Protein AF-J9E2D6-F1 (afdb_monomer)

Nearest PDB structures (foldseek):
  6ske-assembly2_B  TM=8.109E-01  e=6.230E-03  Mus musculus
  2jxa-assembly1_A  TM=8.044E-01  e=1.213E-02  Mus musculus
  8suf-assembly4_H  TM=6.866E-01  e=1.934E-02  Caenorhabditis elegans

Mean predicted aligned error: 10.39 Å

Sequence (106 aa):
MIKPSFFGIDPCPNTSKYLQISYKCKPVSFDEETFCEGSTMQLNCKQNKRLVIHSAQYGRKVEGRTMHCSPNTLINQDCVIDVLSQLLYECHAQTECTVTVNDEHF

InterPro domains:
  IPR000922 D-galactoside/L-rhamnose binding SUEL lectin domain [PF02140] (43-106)
  IPR043159 D-galactoside/L-rhamnose binding SUEL lectin domain superfamily [G3DSA:2.60.120.740] (1-30)
  IPR043159 D-galactoside/L-rhamnose binding SUEL lectin domain superfamily [G3DSA:2.60.120.740] (31-106)

Foldseek 3Di:
DDDPPDPDDDPDPPDDDDDDDDDDDDPPDDDDDDDEAQDKDKDAADPPDFDDQDWDKAFDAQPPCPVPHDDPDRDPGGDIDTCSVVCCVQGGRHRMGMDHRHPVSD

Secondary structure (DSSP, 8-state):
----TTTT--SSTTS------------S--------TTSEEEEE--TT--------EEEE-TT---TTS--SS--SS-EEEE-HHHHHHHHTT-SEEEEE-STTT-

Solvent-accessible surface area (backbone atoms only — not comparable to full-atom values): 7475 Å² total; per-residue (Å²): 141,85,84,84,90,75,85,80,72,74,92,56,80,100,57,93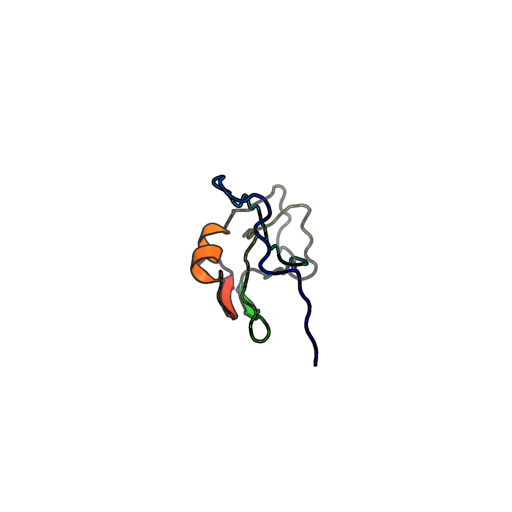,81,85,87,87,86,87,88,84,91,74,78,96,70,83,87,89,82,87,76,45,78,81,39,71,44,76,47,78,44,64,93,97,45,53,38,77,76,86,78,43,73,50,75,45,48,65,86,61,77,46,92,85,55,74,72,96,62,93,62,94,59,69,49,70,47,84,44,37,74,58,47,46,73,75,31,41,70,28,47,57,38,76,48,66,36,45,82,90,74,104

Organism: Wuchereria bancrofti (NCBI:txid6293)

pLDDT: mean 83.55, std 13.95, range [42.41, 97.69]

Radius of gyration: 23.44 Å; Cα contacts (8 Å, |Δi|>4): 103; chains: 1; bounding box: 56×29×63 Å

Structure 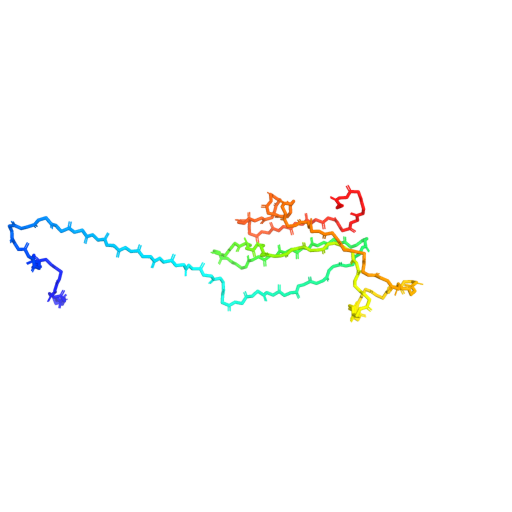(mmCIF, N/CA/C/O backbone):
data_AF-J9E2D6-F1
#
_entry.id   AF-J9E2D6-F1
#
loop_
_atom_site.group_PDB
_atom_site.id
_atom_site.type_symbol
_atom_site.label_atom_id
_atom_site.label_alt_id
_atom_site.label_comp_id
_atom_site.label_asym_id
_atom_site.label_entity_id
_atom_site.label_seq_id
_atom_site.pdbx_PDB_ins_code
_atom_site.Cartn_x
_atom_site.Cartn_y
_atom_site.Cartn_z
_atom_site.occupancy
_atom_site.B_iso_or_equiv
_atom_site.auth_seq_id
_atom_site.auth_comp_id
_atom_site.auth_asym_id
_atom_site.auth_atom_id
_atom_site.pdbx_PDB_model_num
ATOM 1 N N . MET A 1 1 ? -16.071 -12.709 45.764 1.00 47.81 1 MET A N 1
ATOM 2 C CA . MET A 1 1 ? -15.028 -11.654 45.792 1.00 47.81 1 MET A CA 1
ATOM 3 C C . MET A 1 1 ? -14.563 -11.514 44.343 1.00 47.81 1 MET A C 1
ATOM 5 O O . MET A 1 1 ? -14.271 -12.548 43.773 1.00 47.81 1 MET A O 1
ATOM 9 N N . ILE A 1 2 ? -14.622 -10.393 43.617 1.00 42.41 2 ILE A N 1
ATOM 10 C CA . ILE A 1 2 ? -14.365 -8.971 43.907 1.00 42.41 2 ILE A CA 1
ATOM 11 C C . ILE A 1 2 ? -15.305 -8.108 43.026 1.00 42.41 2 ILE A C 1
ATOM 13 O O . ILE A 1 2 ? -15.508 -8.424 41.858 1.00 42.41 2 ILE A O 1
ATOM 17 N N . LYS A 1 3 ? -15.867 -7.019 43.572 1.00 49.81 3 LYS A N 1
ATOM 18 C CA . LYS A 1 3 ? -16.495 -5.919 42.808 1.00 49.81 3 LYS A CA 1
ATOM 19 C C . LYS A 1 3 ? -15.415 -4.910 42.400 1.00 49.81 3 LYS A C 1
ATOM 21 O O . LYS A 1 3 ? -14.630 -4.532 43.265 1.00 49.81 3 LYS A O 1
ATOM 26 N N . PRO A 1 4 ? -15.506 -4.323 41.199 1.00 46.53 4 PRO A N 1
ATOM 27 C CA . PRO A 1 4 ? -15.227 -2.909 41.019 1.00 46.53 4 PRO A CA 1
ATOM 28 C C . PRO A 1 4 ? -16.542 -2.200 40.680 1.00 46.53 4 PRO A C 1
ATOM 30 O O . PRO A 1 4 ? -17.004 -2.149 39.541 1.00 46.53 4 PRO A O 1
ATOM 33 N N . SER A 1 5 ? -17.184 -1.692 41.727 1.00 55.38 5 SER A N 1
ATOM 34 C CA . SER A 1 5 ? -18.353 -0.823 41.664 1.00 55.38 5 SER A CA 1
ATOM 35 C C . SER A 1 5 ? -17.941 0.588 41.251 1.00 55.38 5 SER A C 1
ATOM 37 O O . SER A 1 5 ? -17.541 1.387 42.092 1.00 55.38 5 SER A O 1
ATOM 39 N N . PHE A 1 6 ? -18.081 0.871 39.958 1.00 54.00 6 PHE A N 1
ATOM 40 C CA . PHE A 1 6 ? -18.409 2.212 39.449 1.00 54.00 6 PHE A CA 1
ATOM 41 C C . PHE A 1 6 ? -19.251 2.181 38.155 1.00 54.00 6 PHE A C 1
ATOM 43 O O . PHE A 1 6 ? -19.672 3.217 37.655 1.00 54.00 6 PHE A O 1
ATOM 50 N N . PHE A 1 7 ? -19.547 0.996 37.613 1.00 52.62 7 PHE A N 1
ATOM 51 C CA . PHE A 1 7 ? -20.423 0.838 36.454 1.00 52.62 7 PHE A CA 1
ATOM 52 C C . PHE A 1 7 ? -21.874 0.703 36.922 1.00 52.62 7 PHE A C 1
ATOM 54 O O . PHE A 1 7 ? -22.253 -0.339 37.453 1.00 52.62 7 PHE A O 1
ATOM 61 N N . GLY A 1 8 ? -22.676 1.758 36.755 1.00 58.91 8 GLY A N 1
ATOM 62 C CA . GLY A 1 8 ? -24.131 1.679 36.947 1.00 58.91 8 GLY A CA 1
ATOM 63 C C . GLY A 1 8 ? -24.787 2.787 37.772 1.00 58.91 8 GLY A C 1
ATOM 64 O O . GLY A 1 8 ? -25.995 2.718 37.968 1.00 58.91 8 GLY A O 1
ATOM 65 N N . ILE A 1 9 ? -24.055 3.801 38.246 1.00 71.81 9 ILE A N 1
ATOM 66 C CA . ILE A 1 9 ? -24.688 5.016 38.787 1.00 71.81 9 ILE A CA 1
ATOM 67 C C . ILE A 1 9 ? -24.888 5.983 37.624 1.00 71.81 9 ILE A C 1
ATOM 69 O O . ILE A 1 9 ? -23.920 6.362 36.966 1.00 71.81 9 ILE A O 1
ATOM 73 N N . ASP A 1 10 ? -26.146 6.338 37.355 1.00 77.19 10 ASP A N 1
ATOM 74 C CA . ASP A 1 10 ? -26.490 7.311 36.321 1.00 77.19 10 ASP A CA 1
ATOM 75 C C . ASP A 1 10 ? -25.834 8.662 36.666 1.00 77.19 10 ASP A C 1
ATOM 77 O O . ASP A 1 10 ? -26.170 9.245 37.701 1.00 77.19 10 ASP A O 1
ATOM 81 N N . PRO A 1 11 ? -24.903 9.168 35.832 1.00 70.56 11 PRO A N 1
ATOM 82 C CA . PRO A 1 11 ? -24.181 10.403 36.121 1.00 70.56 11 PRO A CA 1
ATOM 83 C C . PRO A 1 11 ? -25.095 11.632 36.128 1.00 70.56 11 PRO A C 1
ATOM 85 O O . PRO A 1 11 ? -24.743 12.649 36.724 1.00 70.56 11 PRO A O 1
ATOM 88 N N . CYS A 1 12 ? -26.254 11.561 35.467 1.00 79.25 12 CYS A N 1
ATOM 89 C CA . CYS A 1 12 ? -27.229 12.644 35.420 1.00 79.25 12 CYS A CA 1
ATOM 90 C C . CYS A 1 12 ? -28.652 12.060 35.278 1.00 79.25 12 CYS A C 1
ATOM 92 O O . CYS A 1 12 ? -29.154 11.948 34.152 1.00 79.25 12 CYS A O 1
ATOM 94 N N . PRO A 1 13 ? -29.319 11.670 36.380 1.00 80.69 13 PRO A N 1
ATOM 95 C CA . PRO A 1 13 ? -30.704 11.206 36.339 1.00 80.69 13 PRO A CA 1
ATOM 96 C C . PRO A 1 13 ? -31.632 12.288 35.767 1.00 80.69 13 PRO A C 1
ATOM 98 O O . PRO A 1 13 ? -31.415 13.476 35.993 1.00 80.69 13 PRO A O 1
ATOM 101 N N . ASN A 1 14 ? -32.683 11.886 35.047 1.00 79.75 14 ASN A N 1
ATOM 102 C CA .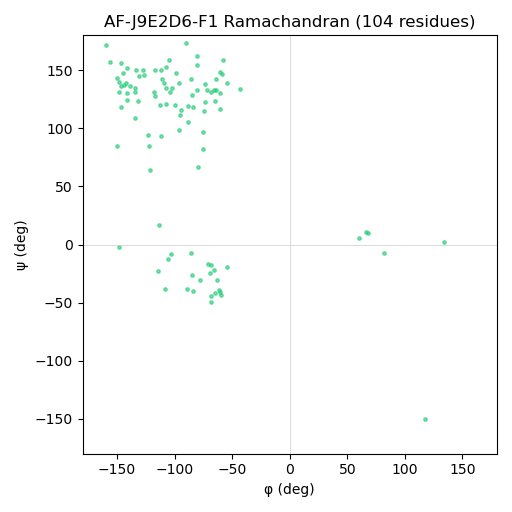 ASN A 1 14 ? -33.714 12.770 34.467 1.00 79.75 14 ASN A CA 1
ATOM 103 C C . ASN A 1 14 ? -33.269 13.697 33.322 1.00 79.75 14 ASN A C 1
ATOM 105 O O . ASN A 1 14 ? -34.046 14.549 32.896 1.00 79.75 14 ASN A O 1
ATOM 109 N N . THR A 1 15 ? -32.063 13.521 32.780 1.00 81.50 15 THR A N 1
ATOM 110 C CA . THR A 1 15 ? -31.651 14.187 31.538 1.00 81.50 15 THR A CA 1
ATOM 111 C C . THR A 1 15 ? -31.120 13.191 30.515 1.00 81.50 15 THR A C 1
ATOM 113 O O . THR A 1 15 ? -30.560 12.138 30.855 1.00 81.50 15 THR A O 1
ATOM 116 N N . SER A 1 16 ? -31.311 13.538 29.242 1.00 80.12 16 SER A N 1
ATOM 117 C CA . SER A 1 16 ? -30.774 12.773 28.121 1.00 80.12 16 SER A CA 1
ATOM 118 C C . SER A 1 16 ? -29.265 12.973 28.043 1.00 80.12 16 SER A C 1
ATOM 120 O O . SER A 1 16 ? -28.765 14.094 28.118 1.00 80.12 16 SER A O 1
ATOM 122 N N . LYS A 1 17 ? -28.536 11.869 27.896 1.00 84.62 17 LYS A N 1
ATOM 123 C CA . LYS A 1 17 ? -27.072 11.834 27.833 1.00 84.62 17 LYS A CA 1
ATOM 124 C C . LYS A 1 17 ? -26.641 11.433 26.428 1.00 84.62 17 LYS A C 1
ATOM 126 O O . LYS A 1 17 ? -27.341 10.669 25.768 1.00 84.62 17 LYS A O 1
ATOM 131 N N . TYR A 1 18 ? -25.482 11.912 25.992 1.00 79.25 18 TYR A N 1
ATOM 132 C CA . TYR A 1 18 ? -24.874 11.505 24.729 1.00 79.25 18 TYR A CA 1
ATOM 133 C C . TYR A 1 18 ? -23.409 11.124 24.945 1.00 79.25 18 TYR A C 1
ATOM 135 O O . TYR A 1 18 ? -22.720 11.697 25.788 1.00 79.25 18 TYR A O 1
ATOM 143 N N . LEU A 1 19 ? -22.946 10.128 24.191 1.00 85.25 19 LEU A N 1
ATOM 144 C CA . LEU A 1 19 ? -21.546 9.728 24.127 1.00 85.25 19 LEU A CA 1
ATOM 145 C C . LEU A 1 19 ? -20.941 10.343 22.869 1.00 85.25 19 LEU A C 1
ATOM 147 O O . LEU A 1 19 ? -21.379 10.040 21.762 1.00 85.25 19 LEU A O 1
ATOM 151 N N . GLN A 1 20 ? -19.920 11.174 23.037 1.00 88.94 20 GLN A N 1
ATOM 152 C CA . GLN A 1 20 ? -19.130 11.686 21.927 1.00 88.94 20 GLN A CA 1
ATOM 153 C C . GLN A 1 20 ? -17.761 11.012 21.952 1.00 88.94 20 GLN A C 1
ATOM 155 O O . GLN A 1 20 ? -17.034 11.105 22.937 1.00 88.94 20 GLN A O 1
ATOM 160 N N . ILE A 1 21 ? -17.418 10.321 20.868 1.00 89.69 21 ILE A N 1
ATOM 161 C CA . ILE A 1 21 ? -16.151 9.604 20.723 1.00 89.69 21 ILE A CA 1
ATOM 162 C C . ILE A 1 21 ? -15.447 10.029 19.435 1.00 89.69 21 ILE A C 1
ATOM 164 O O . ILE A 1 21 ? -16.087 10.297 18.422 1.00 89.69 21 ILE A O 1
ATOM 168 N N . SER A 1 22 ? -14.117 10.061 19.478 1.00 75.38 22 SER A N 1
ATOM 169 C CA . SER A 1 22 ? -13.241 10.162 18.312 1.00 75.38 22 SER A CA 1
ATOM 170 C C . SER A 1 22 ? -12.036 9.259 18.558 1.00 75.38 22 SER A C 1
ATOM 172 O O . SER A 1 22 ? -11.394 9.367 19.602 1.00 75.38 22 SER A O 1
ATOM 174 N N . TYR A 1 23 ? -11.753 8.323 17.652 1.00 78.12 23 TYR A N 1
ATOM 175 C CA . TYR A 1 23 ? -10.655 7.369 17.811 1.00 78.12 23 TYR A CA 1
ATOM 176 C C . TYR A 1 23 ? -9.942 7.109 16.481 1.00 78.12 23 TYR A C 1
ATOM 178 O O . TYR A 1 23 ? -10.539 7.203 15.409 1.00 78.12 23 TYR A O 1
ATOM 186 N N . LYS A 1 24 ? -8.648 6.772 16.557 1.00 65.25 24 LYS A N 1
ATOM 187 C CA . LYS A 1 24 ? -7.832 6.352 15.412 1.00 65.25 24 LYS A CA 1
ATOM 188 C C . LYS A 1 24 ? -6.800 5.320 15.856 1.00 65.25 24 LYS A C 1
ATOM 190 O O . LYS A 1 24 ? -5.917 5.631 16.647 1.00 65.25 24 LYS A O 1
ATOM 195 N N . CYS A 1 25 ? -6.873 4.117 15.305 1.00 61.62 25 CYS A N 1
ATOM 196 C CA . CYS A 1 25 ? -5.819 3.116 15.447 1.00 61.62 25 CYS A CA 1
ATOM 197 C C . CYS A 1 25 ? -4.896 3.223 14.222 1.00 61.62 25 CYS A C 1
ATOM 199 O O . CYS A 1 25 ? -5.351 3.018 13.100 1.00 61.62 25 CYS A O 1
ATOM 201 N N . LYS A 1 26 ? -3.624 3.594 14.418 1.00 68.94 26 LYS A N 1
ATOM 202 C CA . LYS A 1 26 ? -2.571 3.522 13.387 1.00 68.94 26 LYS A CA 1
ATOM 203 C C . LYS A 1 26 ? -1.613 2.371 13.727 1.00 68.94 26 LYS A C 1
ATOM 205 O O . LYS A 1 26 ? -1.471 2.065 14.912 1.00 68.94 26 LYS A O 1
ATOM 210 N N . PRO A 1 27 ? -0.945 1.750 12.743 1.00 71.75 27 PRO A N 1
ATOM 211 C CA . PRO A 1 27 ? 0.167 0.856 13.043 1.00 71.75 27 PRO A CA 1
ATOM 212 C C . PRO A 1 27 ? 1.284 1.620 13.776 1.00 71.75 27 PRO A C 1
ATOM 214 O O . PRO A 1 27 ? 1.454 2.824 13.582 1.00 71.75 27 PRO A O 1
ATOM 217 N N . VAL A 1 28 ? 2.002 0.916 14.658 1.00 71.31 28 VAL A N 1
ATOM 218 C CA . VAL A 1 28 ? 3.058 1.478 15.529 1.00 71.31 28 VAL A CA 1
ATOM 219 C C . VAL A 1 28 ? 4.231 2.028 14.706 1.00 71.31 28 VAL A C 1
ATOM 221 O O . VAL A 1 28 ? 4.852 3.012 15.095 1.00 71.31 28 VAL A O 1
ATOM 224 N N . SER A 1 29 ? 4.479 1.430 13.546 1.00 79.12 29 SER A N 1
ATOM 225 C CA . SER A 1 29 ? 5.442 1.856 12.536 1.00 79.12 29 SER A CA 1
ATOM 226 C C . SER A 1 29 ? 5.008 1.302 11.180 1.00 79.12 29 SER A C 1
ATOM 228 O O . SER A 1 29 ? 4.258 0.323 11.121 1.00 79.12 29 SER A O 1
ATOM 230 N N . PHE A 1 30 ? 5.459 1.941 10.104 1.00 82.00 30 PHE A N 1
ATOM 231 C CA . PHE A 1 30 ? 5.435 1.361 8.767 1.00 82.00 30 PHE A CA 1
ATOM 232 C C . PHE A 1 30 ? 6.851 0.921 8.430 1.00 82.00 30 PHE A C 1
ATOM 234 O O . PHE A 1 30 ? 7.787 1.696 8.628 1.00 82.00 30 PHE A O 1
ATOM 241 N N . ASP A 1 31 ? 6.982 -0.309 7.956 1.00 83.06 31 ASP A N 1
ATOM 242 C CA . ASP A 1 31 ? 8.231 -0.812 7.407 1.00 83.06 31 ASP A CA 1
ATOM 243 C C . ASP A 1 31 ? 8.291 -0.397 5.930 1.00 83.06 31 ASP A C 1
ATOM 245 O O . ASP A 1 31 ? 7.318 -0.566 5.191 1.00 83.06 31 ASP A O 1
ATOM 249 N N . GLU A 1 32 ? 9.400 0.216 5.518 1.00 87.62 32 GLU A N 1
ATOM 250 C CA . GLU A 1 32 ? 9.635 0.592 4.124 1.00 87.62 32 GLU A CA 1
ATOM 251 C C . GLU A 1 32 ? 10.450 -0.516 3.456 1.00 87.62 32 GLU A C 1
ATOM 253 O O . GLU A 1 32 ? 11.612 -0.744 3.793 1.00 87.62 32 GLU A O 1
ATOM 258 N N . GLU A 1 33 ? 9.821 -1.225 2.522 1.00 89.69 33 GLU A N 1
ATOM 259 C CA . GLU A 1 33 ? 10.457 -2.280 1.739 1.00 89.69 33 GLU A CA 1
ATOM 260 C C . GLU A 1 33 ? 10.607 -1.839 0.282 1.00 89.69 33 GLU A C 1
ATOM 262 O O . GLU A 1 33 ? 9.745 -1.163 -0.279 1.00 89.69 33 GLU A O 1
ATOM 267 N N . THR A 1 34 ? 11.725 -2.211 -0.340 1.00 91.25 34 THR A N 1
ATOM 268 C CA . THR A 1 34 ? 12.003 -1.929 -1.753 1.00 91.25 34 THR A CA 1
ATOM 269 C C . THR A 1 34 ? 12.128 -3.238 -2.514 1.00 91.25 34 THR A C 1
ATOM 271 O O . THR A 1 34 ? 12.950 -4.083 -2.164 1.00 91.25 34 THR A O 1
ATOM 274 N N . PHE A 1 35 ? 11.381 -3.352 -3.607 1.00 92.75 35 PHE A N 1
ATOM 275 C CA . PHE A 1 35 ? 11.457 -4.465 -4.547 1.00 92.75 35 PHE A CA 1
ATOM 276 C C . PHE A 1 35 ? 11.894 -3.931 -5.910 1.00 92.75 35 PHE A C 1
ATOM 278 O O . PHE A 1 35 ? 11.378 -2.918 -6.378 1.00 92.75 35 PHE A O 1
ATOM 285 N N . CYS A 1 36 ? 12.882 -4.577 -6.527 1.00 91.81 36 CYS A N 1
ATOM 286 C CA . CYS A 1 36 ? 13.394 -4.147 -7.825 1.00 91.81 36 CYS A CA 1
ATOM 287 C C . CYS A 1 36 ? 12.487 -4.641 -8.958 1.00 91.81 36 CYS A C 1
ATOM 289 O O . CYS A 1 36 ? 11.838 -5.681 -8.835 1.00 91.81 36 CYS A O 1
ATOM 291 N N . GLU A 1 37 ? 12.502 -3.943 -10.087 1.00 92.06 37 GLU A N 1
ATOM 292 C CA . GLU A 1 37 ? 11.873 -4.414 -11.320 1.00 92.06 37 GLU A CA 1
ATOM 293 C C . GLU A 1 37 ? 12.380 -5.816 -11.714 1.00 92.06 37 GLU A C 1
ATOM 295 O O . GLU A 1 37 ? 13.561 -6.137 -11.551 1.00 92.06 37 GLU A O 1
ATOM 300 N N . GLY A 1 38 ? 11.471 -6.676 -12.173 1.00 92.06 38 GLY A N 1
ATOM 301 C CA . GLY A 1 38 ? 11.717 -8.087 -12.478 1.00 92.06 38 GLY A CA 1
ATOM 302 C C . GLY A 1 38 ? 11.687 -9.018 -11.260 1.00 92.06 38 GLY A C 1
ATOM 303 O O . GLY A 1 38 ? 11.733 -10.237 -11.426 1.00 92.06 38 GLY A O 1
ATOM 304 N N . SER A 1 39 ? 11.592 -8.480 -10.040 1.00 94.38 39 SER A N 1
ATOM 305 C CA . SER A 1 39 ? 11.421 -9.282 -8.826 1.00 94.38 39 SER A CA 1
ATOM 306 C C . SER A 1 39 ? 9.944 -9.526 -8.493 1.00 94.38 39 SER A C 1
ATOM 308 O O . SER A 1 39 ? 9.028 -9.013 -9.139 1.00 94.38 39 SER A O 1
ATOM 310 N N . THR A 1 40 ? 9.706 -10.354 -7.477 1.00 96.25 40 THR A N 1
ATOM 311 C CA . THR A 1 40 ? 8.371 -10.589 -6.922 1.00 96.25 40 THR A CA 1
ATOM 312 C C . THR A 1 40 ? 8.320 -10.033 -5.504 1.00 96.25 40 THR A C 1
ATOM 314 O O . THR A 1 40 ? 9.078 -10.474 -4.640 1.00 96.25 40 THR A O 1
ATOM 317 N N . MET A 1 41 ? 7.422 -9.079 -5.269 1.00 95.94 41 MET A N 1
ATOM 318 C CA . MET A 1 41 ? 7.081 -8.594 -3.936 1.00 95.94 41 MET A CA 1
ATOM 319 C C . MET A 1 41 ? 6.354 -9.695 -3.172 1.00 95.94 41 MET A C 1
ATOM 321 O O . MET A 1 41 ? 5.393 -10.256 -3.691 1.00 95.94 41 MET A O 1
ATOM 325 N N . GLN A 1 42 ? 6.778 -9.973 -1.939 1.00 95.81 42 GLN A N 1
ATOM 326 C CA . GLN A 1 42 ? 6.110 -10.907 -1.030 1.00 95.81 42 GLN A CA 1
ATOM 327 C C . GLN A 1 42 ? 6.008 -10.278 0.357 1.00 95.81 42 GLN A C 1
ATOM 329 O O . GLN A 1 42 ? 7.007 -10.141 1.058 1.00 95.81 42 GLN A O 1
ATOM 334 N N . LEU A 1 43 ? 4.794 -9.900 0.752 1.00 94.88 43 LEU A N 1
ATOM 335 C CA . LEU A 1 43 ? 4.506 -9.329 2.066 1.00 94.88 43 LEU A CA 1
ATOM 336 C C . LEU A 1 43 ? 3.767 -10.358 2.913 1.00 94.88 43 LEU A C 1
ATOM 338 O O . LEU A 1 43 ? 2.802 -10.950 2.436 1.00 94.88 43 LEU A O 1
ATOM 342 N N . ASN A 1 44 ? 4.160 -10.533 4.176 1.00 93.31 44 ASN A N 1
ATOM 343 C CA . ASN A 1 44 ? 3.517 -11.487 5.080 1.00 93.31 44 ASN A CA 1
ATOM 344 C C . ASN A 1 44 ? 3.398 -10.930 6.507 1.00 93.31 44 ASN A C 1
ATOM 346 O O . ASN A 1 44 ? 4.357 -10.436 7.102 1.00 93.31 44 ASN A O 1
ATOM 350 N N . CYS A 1 45 ? 2.199 -11.025 7.076 1.00 89.62 45 CYS A N 1
ATOM 351 C CA . CYS A 1 45 ? 1.904 -10.653 8.451 1.00 89.62 45 CYS A CA 1
ATOM 352 C C . CYS A 1 45 ? 1.800 -11.891 9.358 1.00 89.62 45 CYS A C 1
ATOM 354 O O . CYS A 1 45 ? 1.073 -12.840 9.071 1.00 89.62 45 CYS A O 1
ATOM 356 N N . LYS A 1 46 ? 2.436 -11.834 10.539 1.00 85.38 46 LYS A N 1
ATOM 357 C CA . LYS A 1 46 ? 2.273 -12.851 11.600 1.00 85.38 46 LYS A CA 1
ATOM 358 C C . LYS A 1 46 ? 0.803 -12.991 12.040 1.00 85.38 46 LYS A C 1
ATOM 360 O O . LYS A 1 46 ? 0.014 -12.059 11.893 1.00 85.38 46 LYS A O 1
ATOM 365 N N . GLN A 1 47 ? 0.464 -14.137 12.642 1.00 84.50 47 GLN A N 1
ATOM 366 C CA . GLN A 1 47 ? -0.907 -14.514 13.026 1.00 84.50 47 GLN A CA 1
ATOM 367 C C . GLN A 1 47 ? -1.713 -13.367 13.669 1.00 84.50 47 GLN A C 1
ATOM 369 O O . GLN A 1 47 ? -1.233 -12.675 14.568 1.00 84.50 47 GLN A O 1
ATOM 374 N N . ASN A 1 48 ? -2.960 -13.209 13.208 1.00 84.31 48 ASN A N 1
ATOM 375 C CA . ASN A 1 48 ? -3.934 -12.175 13.596 1.00 84.31 48 ASN A CA 1
ATOM 376 C C . ASN A 1 48 ? -3.583 -10.724 13.217 1.00 84.31 48 ASN A C 1
ATOM 378 O O . ASN A 1 48 ? -4.275 -9.802 13.652 1.00 84.31 48 ASN A O 1
ATOM 382 N N . LYS A 1 49 ? -2.554 -10.496 12.394 1.00 89.44 49 LYS A N 1
ATOM 383 C CA . LYS A 1 49 ? -2.279 -9.190 11.779 1.00 89.44 49 LYS A CA 1
ATOM 384 C C . LYS A 1 49 ? -2.679 -9.189 10.307 1.00 89.44 49 LYS A C 1
ATOM 386 O O . LYS A 1 49 ? -2.809 -10.239 9.686 1.00 89.44 49 LYS A O 1
ATOM 391 N N . ARG A 1 50 ? -2.896 -7.994 9.768 1.00 91.31 50 ARG A N 1
ATOM 392 C CA . ARG A 1 50 ? -3.246 -7.758 8.367 1.00 91.31 50 ARG A CA 1
ATOM 393 C C . ARG A 1 50 ? -2.386 -6.633 7.815 1.00 91.31 50 ARG A C 1
ATOM 395 O O . ARG A 1 50 ? -2.013 -5.727 8.563 1.00 91.31 50 ARG A O 1
ATOM 402 N N . LEU A 1 51 ? -2.115 -6.697 6.521 1.00 93.06 51 LEU A N 1
ATOM 403 C CA . LEU A 1 51 ? -1.378 -5.693 5.777 1.00 93.06 51 LEU A CA 1
ATOM 404 C C . LEU A 1 51 ? -2.150 -4.375 5.771 1.00 93.06 51 LEU A C 1
ATOM 406 O O . LEU A 1 51 ? -3.353 -4.328 5.503 1.00 93.06 51 LEU A O 1
ATOM 410 N N . VAL A 1 52 ? -1.429 -3.295 6.053 1.00 92.81 52 VAL A N 1
ATOM 411 C CA . VAL A 1 52 ? -1.923 -1.923 5.943 1.00 92.81 52 VAL A CA 1
ATOM 412 C C . VAL A 1 52 ? -0.984 -1.196 4.997 1.00 92.81 52 VAL A C 1
ATOM 414 O O . VAL A 1 52 ? 0.057 -0.692 5.408 1.00 92.81 52 VAL A O 1
ATOM 417 N N . ILE A 1 53 ? -1.354 -1.163 3.720 1.00 94.06 53 ILE A N 1
ATOM 418 C CA . ILE A 1 53 ? -0.611 -0.406 2.711 1.00 94.06 53 ILE A CA 1
ATOM 419 C C . ILE A 1 53 ? -0.892 1.085 2.924 1.00 94.06 53 ILE A C 1
ATOM 421 O O . ILE A 1 53 ? -2.053 1.495 2.948 1.00 94.06 53 ILE A O 1
ATOM 425 N N . HIS A 1 54 ? 0.160 1.877 3.133 1.00 92.88 54 HIS A N 1
ATOM 426 C CA . HIS A 1 54 ? 0.064 3.313 3.432 1.00 92.88 54 HIS A CA 1
ATOM 427 C C . HIS A 1 54 ? 0.518 4.198 2.273 1.00 92.88 54 HIS A C 1
ATOM 429 O O . HIS A 1 54 ? -0.069 5.246 2.026 1.00 92.88 54 HIS A O 1
ATOM 435 N N . SER A 1 55 ? 1.561 3.771 1.574 1.00 94.56 55 SER A N 1
ATOM 436 C CA . SER A 1 55 ? 2.137 4.449 0.421 1.00 94.56 55 SER A CA 1
ATOM 437 C C . SER A 1 55 ? 2.732 3.399 -0.497 1.00 94.56 55 SER A C 1
ATOM 439 O O . SER A 1 55 ? 3.295 2.418 -0.010 1.00 94.56 55 SER A O 1
ATOM 441 N N . ALA A 1 56 ? 2.627 3.611 -1.802 1.00 95.69 56 ALA A N 1
ATOM 442 C CA . ALA A 1 56 ? 3.279 2.767 -2.785 1.00 95.69 56 ALA A CA 1
ATOM 443 C C . ALA A 1 56 ? 3.644 3.596 -4.010 1.00 95.69 56 ALA A C 1
ATOM 445 O O . ALA A 1 56 ? 2.826 4.358 -4.526 1.00 95.69 56 ALA A O 1
ATOM 446 N N . GLN A 1 57 ? 4.890 3.462 -4.442 1.00 95.31 57 GLN A N 1
ATOM 447 C CA . GLN A 1 57 ? 5.449 4.196 -5.565 1.00 95.31 57 GLN A CA 1
ATOM 448 C C . GLN A 1 57 ? 6.212 3.214 -6.444 1.00 95.31 57 GLN A C 1
ATOM 450 O O . GLN A 1 57 ? 7.020 2.441 -5.930 1.00 95.31 57 GLN A O 1
ATOM 455 N N . TYR A 1 58 ? 5.961 3.258 -7.749 1.00 95.00 58 TYR A N 1
ATOM 456 C CA . TYR A 1 58 ? 6.719 2.499 -8.740 1.00 95.00 58 TYR A CA 1
ATOM 457 C C . TYR A 1 58 ? 7.577 3.457 -9.565 1.00 95.00 58 TYR A C 1
ATOM 459 O O . TYR A 1 58 ? 7.144 4.564 -9.891 1.00 95.00 58 TYR A O 1
ATOM 467 N N . GLY A 1 59 ? 8.813 3.050 -9.850 1.00 91.94 59 GLY A N 1
ATOM 468 C CA . GLY A 1 59 ? 9.790 3.844 -10.586 1.00 91.94 59 GLY A CA 1
ATOM 469 C C . GLY A 1 59 ? 11.039 4.184 -9.768 1.00 91.94 59 GLY A C 1
ATOM 470 O O . GLY A 1 59 ? 11.481 3.410 -8.918 1.00 91.94 59 GLY A O 1
ATOM 471 N N . ARG A 1 60 ? 11.669 5.329 -10.050 1.00 88.75 60 ARG A N 1
ATOM 472 C CA . ARG A 1 60 ? 12.981 5.692 -9.501 1.00 88.75 60 ARG A CA 1
ATOM 473 C C . ARG A 1 60 ? 13.145 7.192 -9.267 1.00 88.75 60 ARG A C 1
ATOM 475 O O . ARG A 1 60 ? 12.844 8.006 -10.136 1.00 88.75 60 ARG A O 1
ATOM 482 N N . LYS A 1 61 ? 13.714 7.536 -8.108 1.00 86.81 61 LYS A N 1
ATOM 483 C CA . LYS A 1 61 ? 14.144 8.899 -7.758 1.00 86.81 61 LYS A CA 1
ATOM 484 C C . LYS A 1 61 ? 15.641 9.080 -7.977 1.00 86.81 61 LYS A C 1
ATOM 486 O O . LYS A 1 61 ? 16.405 8.142 -7.742 1.00 86.81 61 LYS A O 1
ATOM 491 N N . VAL A 1 62 ? 16.070 10.282 -8.355 1.00 81.56 62 VAL A N 1
ATOM 492 C CA . VAL A 1 62 ? 17.488 10.620 -8.598 1.00 81.56 62 VAL A CA 1
ATOM 493 C C . VAL A 1 62 ? 18.339 10.418 -7.339 1.00 81.56 62 VAL A C 1
ATOM 495 O O . VAL A 1 62 ? 19.437 9.867 -7.405 1.00 81.56 62 VAL A O 1
ATOM 498 N N . GLU A 1 63 ? 17.809 10.797 -6.174 1.00 71.94 63 GLU A N 1
ATOM 499 C CA . GLU A 1 63 ? 18.474 10.637 -4.870 1.00 71.94 63 GLU A CA 1
ATOM 500 C C . GLU A 1 63 ? 18.246 9.250 -4.237 1.00 71.94 63 GLU A C 1
ATOM 502 O O . GLU A 1 63 ? 18.878 8.895 -3.240 1.00 71.94 63 GLU A O 1
ATOM 507 N N . GLY A 1 64 ? 17.377 8.427 -4.833 1.00 64.62 64 GLY A N 1
ATOM 508 C CA . GLY A 1 64 ? 16.996 7.101 -4.349 1.00 64.62 64 GLY A CA 1
ATOM 509 C C . GLY A 1 64 ? 18.035 6.031 -4.677 1.00 64.62 64 GLY A C 1
ATOM 510 O O . GLY A 1 64 ? 17.774 5.126 -5.471 1.00 64.62 64 GLY A O 1
ATOM 511 N N . ARG A 1 65 ? 19.230 6.114 -4.082 1.00 57.97 65 ARG A N 1
ATOM 512 C CA . ARG A 1 65 ? 20.220 5.026 -4.147 1.00 57.97 65 ARG A CA 1
ATOM 513 C C . ARG A 1 65 ? 19.802 3.889 -3.219 1.00 57.97 65 ARG A C 1
ATOM 515 O O . ARG A 1 65 ? 20.304 3.764 -2.106 1.00 57.97 65 ARG A O 1
ATOM 522 N N . THR A 1 66 ? 18.901 3.034 -3.681 1.00 61.75 66 THR A N 1
ATOM 523 C CA . THR A 1 66 ? 18.659 1.750 -3.024 1.00 61.75 66 THR A CA 1
ATOM 524 C C . THR A 1 66 ? 19.838 0.835 -3.359 1.00 61.75 66 THR A C 1
ATOM 526 O O . THR A 1 66 ? 20.076 0.514 -4.522 1.00 61.75 66 THR A O 1
ATOM 529 N N . MET A 1 67 ? 20.624 0.441 -2.346 1.00 58.69 67 MET A N 1
ATOM 530 C CA . MET A 1 67 ? 21.850 -0.369 -2.519 1.00 58.69 67 MET A CA 1
ATOM 531 C C . MET A 1 67 ? 21.620 -1.680 -3.293 1.00 58.69 67 MET A C 1
ATOM 533 O O . MET A 1 67 ? 22.574 -2.254 -3.810 1.00 58.69 67 MET A O 1
ATOM 537 N N . HIS A 1 68 ? 20.369 -2.140 -3.379 1.00 71.56 68 HIS A N 1
ATOM 538 C CA . HIS A 1 68 ? 19.984 -3.422 -3.964 1.00 71.56 68 HIS A CA 1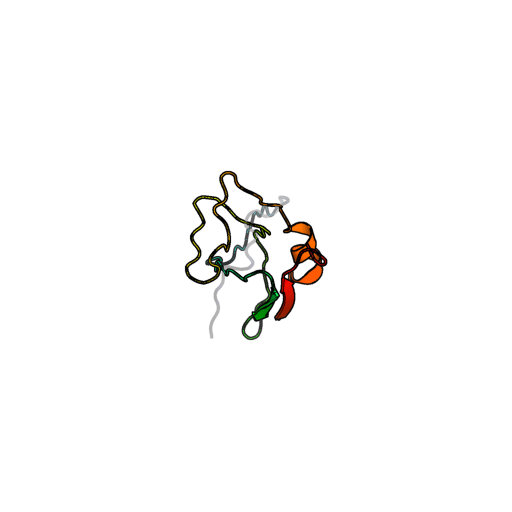
ATOM 539 C C . HIS A 1 68 ? 19.310 -3.325 -5.341 1.00 71.56 68 HIS A C 1
ATOM 541 O O . HIS A 1 68 ? 19.227 -4.340 -6.023 1.00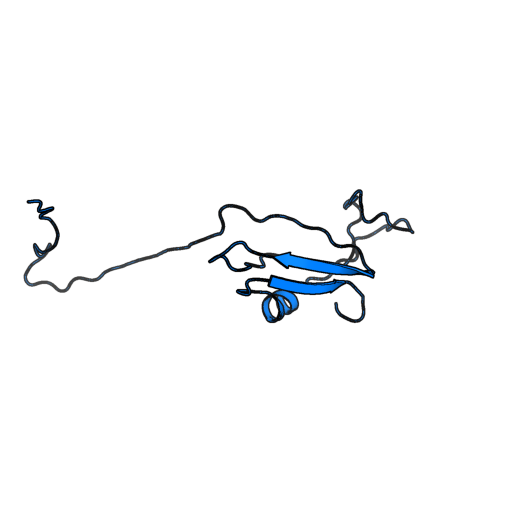 71.56 68 HIS A O 1
ATOM 547 N N . CYS A 1 69 ? 18.896 -2.133 -5.790 1.00 79.50 69 CYS A N 1
ATOM 548 C CA . CYS A 1 69 ? 18.309 -1.930 -7.119 1.00 79.50 69 CYS A CA 1
ATOM 549 C C . CYS A 1 69 ? 19.137 -0.905 -7.897 1.00 79.50 69 CYS A C 1
ATOM 551 O O . CYS A 1 69 ? 18.660 0.194 -8.197 1.00 79.50 69 CYS A O 1
ATOM 553 N N . SER A 1 70 ? 20.396 -1.232 -8.192 1.00 70.81 70 SER A N 1
ATOM 554 C CA . SER A 1 70 ? 21.290 -0.335 -8.931 1.00 70.81 70 SER A CA 1
ATOM 555 C C . SER A 1 70 ? 20.731 -0.026 -10.323 1.00 70.81 70 SER A C 1
ATOM 557 O O . SER A 1 70 ? 20.350 -0.947 -11.045 1.00 70.81 70 SER A O 1
ATOM 559 N N . PRO A 1 71 ? 20.665 1.252 -10.722 1.00 68.62 71 PRO A N 1
ATOM 560 C CA . PRO A 1 71 ? 20.235 1.601 -12.061 1.00 68.62 71 PRO A CA 1
ATOM 561 C C . PRO A 1 71 ? 21.330 1.258 -13.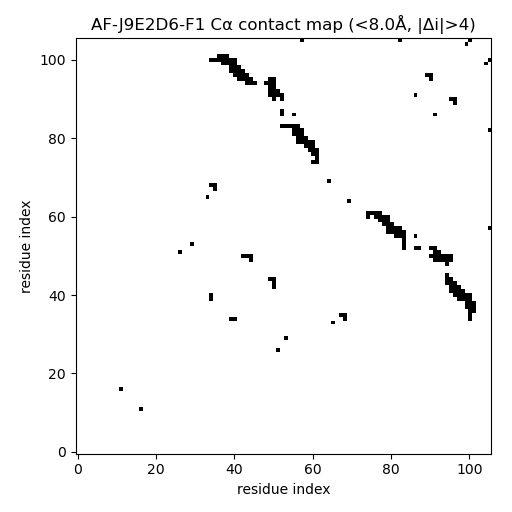075 1.00 68.62 71 PRO A C 1
ATOM 563 O O . PRO A 1 71 ? 22.503 1.560 -12.861 1.00 68.62 71 PRO A O 1
ATOM 566 N N . ASN A 1 72 ? 20.932 0.702 -14.219 1.00 67.44 72 ASN A N 1
ATOM 567 C CA . ASN A 1 72 ? 21.835 0.509 -15.359 1.00 67.44 72 ASN A CA 1
ATOM 568 C C . ASN A 1 72 ? 22.207 1.840 -16.038 1.00 67.44 72 ASN A C 1
ATOM 570 O O . ASN A 1 72 ? 23.151 1.903 -16.822 1.00 67.44 72 ASN A O 1
ATOM 574 N N . THR A 1 73 ? 21.454 2.911 -15.771 1.00 70.19 73 THR A N 1
ATOM 575 C CA . THR A 1 73 ? 21.601 4.211 -16.433 1.00 70.19 73 THR A CA 1
ATOM 576 C C . THR A 1 73 ? 21.381 5.342 -15.438 1.00 70.19 73 THR A C 1
ATOM 578 O O . THR A 1 73 ? 20.482 5.286 -14.602 1.00 70.19 73 THR A O 1
ATO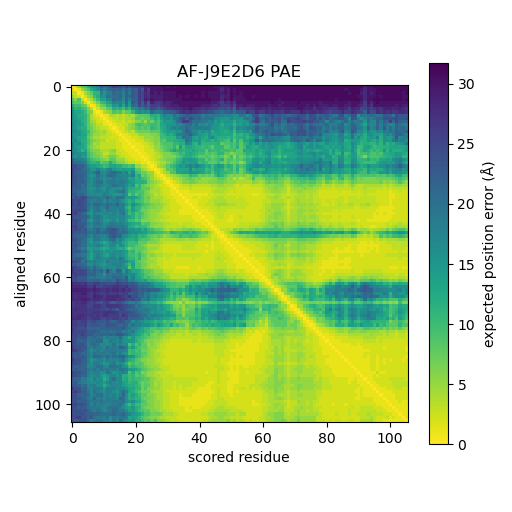M 581 N N . LEU A 1 74 ? 22.208 6.383 -15.525 1.00 73.00 74 LEU A N 1
ATOM 582 C CA . LEU A 1 74 ? 22.031 7.596 -14.731 1.00 73.00 74 LEU A CA 1
ATOM 583 C C . LEU A 1 74 ? 20.726 8.286 -15.140 1.00 73.00 74 LEU A C 1
ATOM 585 O O . LEU A 1 74 ? 20.533 8.614 -16.310 1.00 73.00 74 LEU A O 1
ATOM 589 N N . ILE A 1 75 ? 19.844 8.505 -14.169 1.00 79.38 75 ILE A N 1
ATOM 590 C CA . ILE A 1 75 ? 18.623 9.288 -14.352 1.00 79.38 75 ILE A CA 1
ATOM 591 C C . ILE A 1 75 ? 18.865 10.730 -13.899 1.00 79.38 75 ILE A C 1
ATOM 593 O O . ILE A 1 75 ? 19.522 10.967 -12.888 1.00 79.38 75 ILE A O 1
ATOM 597 N N . ASN A 1 76 ? 18.335 11.691 -14.658 1.00 79.94 76 ASN A N 1
ATOM 598 C CA . ASN A 1 76 ? 18.486 13.129 -14.386 1.00 79.94 76 ASN A CA 1
ATOM 599 C C . ASN A 1 76 ? 17.225 13.761 -13.771 1.00 79.94 76 ASN A C 1
ATOM 601 O O . ASN A 1 76 ? 17.253 14.923 -13.378 1.00 79.94 76 ASN A O 1
ATOM 605 N N . GLN A 1 77 ? 16.123 13.011 -13.713 1.00 86.75 77 GLN A N 1
ATOM 606 C CA . GLN A 1 77 ? 14.847 13.422 -13.132 1.00 86.75 77 GLN A CA 1
ATOM 607 C C . GLN A 1 77 ? 14.151 12.218 -12.497 1.00 86.75 77 GLN A C 1
ATOM 609 O O . GLN A 1 77 ? 14.398 11.078 -12.901 1.00 86.75 77 GLN A O 1
ATOM 614 N N . ASP A 1 78 ? 13.274 12.480 -11.532 1.00 88.31 78 ASP A N 1
ATOM 615 C CA . ASP A 1 78 ? 12.441 11.449 -10.925 1.00 88.31 78 ASP A CA 1
ATOM 616 C C . ASP A 1 78 ? 11.452 10.898 -11.961 1.00 88.31 78 ASP A C 1
ATOM 618 O O . ASP A 1 78 ? 10.780 11.644 -12.672 1.00 88.31 78 ASP A O 1
ATOM 622 N N . CYS A 1 79 ? 11.356 9.576 -12.035 1.00 89.75 79 CYS A N 1
ATOM 623 C CA . CYS A 1 79 ? 10.380 8.858 -12.843 1.00 89.75 79 CYS A CA 1
ATOM 624 C C . CYS A 1 79 ? 9.597 7.970 -11.887 1.00 89.75 79 CYS A C 1
ATOM 626 O O . CYS A 1 79 ? 9.994 6.839 -11.640 1.00 89.75 79 CYS A O 1
ATOM 628 N N . VAL A 1 80 ? 8.568 8.526 -11.247 1.00 92.56 80 VAL A N 1
ATOM 629 C CA . VAL A 1 80 ? 7.810 7.846 -10.193 1.00 92.56 80 VAL A CA 1
ATOM 630 C C . VAL A 1 80 ? 6.321 8.048 -10.420 1.00 92.56 80 VAL A C 1
ATOM 632 O O . VAL A 1 80 ? 5.880 9.173 -10.654 1.00 92.56 80 VAL A O 1
ATOM 635 N N . ILE A 1 81 ? 5.556 6.969 -10.290 1.00 95.50 81 ILE A N 1
ATOM 636 C CA . ILE A 1 81 ? 4.094 6.977 -10.295 1.00 95.50 81 ILE A CA 1
ATOM 637 C C . ILE A 1 81 ? 3.552 6.477 -8.952 1.00 95.50 81 ILE A C 1
ATOM 639 O O . ILE A 1 81 ? 4.194 5.685 -8.259 1.00 95.50 81 ILE A O 1
ATOM 643 N N . ASP A 1 82 ? 2.377 6.973 -8.566 1.00 96.62 82 ASP A N 1
ATOM 644 C CA . ASP A 1 82 ? 1.654 6.501 -7.383 1.00 96.62 82 ASP A CA 1
ATOM 645 C C . ASP A 1 82 ? 0.831 5.262 -7.757 1.00 96.62 82 ASP A C 1
ATOM 647 O O . ASP A 1 82 ? -0.063 5.337 -8.600 1.00 96.62 82 ASP A O 1
ATOM 651 N N . VAL A 1 83 ? 1.140 4.132 -7.119 1.00 97.69 83 VAL A N 1
ATOM 652 C CA . VAL A 1 83 ? 0.462 2.840 -7.334 1.00 97.69 83 VAL A CA 1
ATOM 653 C C . VAL A 1 83 ? -0.316 2.395 -6.092 1.00 97.69 83 VAL A C 1
ATOM 655 O O . VAL A 1 83 ? -0.703 1.233 -5.953 1.00 97.69 83 VAL A O 1
ATOM 658 N N . LEU A 1 84 ? -0.572 3.321 -5.159 1.00 97.69 84 LEU A N 1
ATOM 659 C CA . LEU A 1 84 ? -1.241 3.027 -3.894 1.00 97.69 84 LEU A CA 1
ATOM 660 C C . LEU A 1 84 ? -2.638 2.461 -4.122 1.00 97.69 84 LEU A C 1
ATOM 662 O O . LEU A 1 84 ? -3.007 1.494 -3.469 1.00 97.69 84 LEU A O 1
ATOM 666 N N . SER A 1 85 ? -3.411 3.031 -5.047 1.00 97.44 85 SER A N 1
ATOM 667 C CA . SER A 1 85 ? -4.792 2.588 -5.293 1.00 97.44 85 SER A CA 1
ATOM 668 C C . SER A 1 85 ? -4.864 1.127 -5.746 1.00 97.44 85 SER A C 1
ATOM 670 O O . SER A 1 85 ? -5.737 0.387 -5.295 1.00 97.44 85 SER A O 1
ATOM 672 N N . GLN A 1 86 ? -3.917 0.701 -6.581 1.00 97.25 86 GLN A N 1
ATOM 673 C CA . GLN A 1 86 ? -3.825 -0.674 -7.058 1.00 97.25 86 GLN A CA 1
ATOM 674 C C . GLN A 1 86 ? -3.439 -1.635 -5.928 1.00 97.25 86 GLN A C 1
ATOM 676 O O . GLN A 1 86 ? -4.155 -2.598 -5.667 1.00 97.25 86 GLN A O 1
ATOM 681 N N . LEU A 1 87 ? -2.385 -1.329 -5.163 1.00 97.19 87 LEU A N 1
ATOM 682 C CA . LEU A 1 87 ? -1.991 -2.181 -4.032 1.00 97.19 87 LEU A CA 1
ATOM 683 C C . LEU A 1 87 ? -2.990 -2.144 -2.870 1.00 97.19 87 LEU A C 1
ATOM 685 O O . LEU A 1 87 ? -3.072 -3.099 -2.096 1.00 97.19 87 LEU A O 1
ATOM 689 N N . LEU A 1 88 ? -3.774 -1.072 -2.730 1.00 97.12 88 LEU A N 1
ATOM 690 C CA . LEU A 1 88 ? -4.890 -1.049 -1.792 1.00 97.12 88 LEU A CA 1
ATOM 691 C C . LEU A 1 88 ? -5.963 -2.064 -2.190 1.00 97.12 88 LEU A C 1
ATOM 693 O O . LEU A 1 88 ? -6.498 -2.747 -1.321 1.00 97.12 88 LEU A O 1
ATOM 697 N N . TYR A 1 89 ? -6.262 -2.172 -3.484 1.00 96.94 89 TYR A N 1
ATOM 698 C CA . TYR A 1 89 ? -7.217 -3.147 -4.000 1.00 96.94 89 TYR A CA 1
ATOM 699 C C . TYR A 1 89 ? -6.700 -4.586 -3.863 1.00 96.94 89 TYR A C 1
ATOM 701 O O . TYR A 1 89 ? -7.438 -5.463 -3.418 1.00 96.94 89 TYR A O 1
ATOM 709 N N . GLU A 1 90 ? -5.429 -4.822 -4.193 1.00 96.38 90 GLU A N 1
ATOM 710 C CA . GLU A 1 90 ? -4.859 -6.171 -4.243 1.00 96.38 90 GLU A CA 1
ATOM 711 C C . GLU A 1 90 ? -4.384 -6.694 -2.883 1.00 96.38 90 GLU A C 1
ATOM 713 O O . GLU A 1 90 ? -4.612 -7.858 -2.574 1.00 96.38 90 GLU A O 1
ATOM 718 N N . CYS A 1 91 ? -3.755 -5.865 -2.044 1.00 96.75 91 CYS A N 1
ATOM 719 C CA . CYS A 1 91 ? -3.045 -6.333 -0.847 1.00 96.75 91 CYS A CA 1
ATOM 720 C C . CYS A 1 91 ? -3.651 -5.872 0.486 1.00 96.75 91 CYS A C 1
ATOM 722 O O . CYS A 1 91 ? -3.368 -6.470 1.530 1.00 96.75 91 CYS A O 1
ATOM 724 N N . HIS A 1 92 ? -4.426 -4.782 0.513 1.00 94.56 92 HIS A N 1
ATOM 725 C CA . HIS A 1 92 ? -4.859 -4.201 1.785 1.00 94.56 92 HIS A CA 1
ATOM 726 C C . HIS A 1 92 ? -5.758 -5.157 2.572 1.00 94.56 92 HIS A C 1
ATOM 728 O O . HIS A 1 92 ? -6.599 -5.862 2.021 1.00 94.56 92 HIS A O 1
ATOM 734 N N . ALA A 1 93 ? -5.587 -5.165 3.894 1.00 92.62 93 ALA A N 1
ATOM 735 C CA . ALA A 1 93 ? -6.297 -6.035 4.826 1.00 92.62 93 ALA A CA 1
ATOM 736 C C . ALA A 1 93 ? -6.095 -7.553 4.610 1.00 92.62 93 ALA A C 1
ATOM 738 O O . ALA A 1 93 ? -6.704 -8.342 5.341 1.00 92.62 93 ALA A O 1
ATOM 739 N N . GLN A 1 94 ? -5.221 -7.979 3.694 1.00 94.56 94 GLN A N 1
ATOM 740 C CA . GLN A 1 94 ? -4.825 -9.381 3.553 1.00 94.56 94 GLN A CA 1
ATOM 741 C C . GLN A 1 94 ? -3.755 -9.769 4.583 1.00 94.56 94 GLN A C 1
ATOM 743 O O . GLN A 1 94 ? -3.120 -8.913 5.197 1.00 94.56 94 GLN A O 1
ATOM 748 N N . THR A 1 95 ? -3.566 -11.065 4.822 1.00 92.56 95 THR A N 1
ATOM 749 C CA . THR A 1 95 ? -2.477 -11.575 5.679 1.00 92.56 95 THR A CA 1
ATOM 750 C C . THR A 1 95 ? -1.168 -11.741 4.914 1.00 92.56 95 THR A C 1
ATOM 752 O O . THR A 1 95 ? -0.099 -11.672 5.513 1.00 92.56 95 THR A O 1
ATOM 755 N N . GLU A 1 96 ? -1.259 -11.948 3.604 1.00 94.81 96 GLU A N 1
ATOM 756 C CA . GLU A 1 96 ? -0.146 -12.140 2.684 1.00 94.81 96 GLU A CA 1
ATOM 757 C C . GLU A 1 96 ? -0.502 -11.494 1.342 1.00 94.81 96 GLU A C 1
ATOM 759 O O . GLU A 1 96 ? -1.677 -11.457 0.985 1.00 94.81 96 GLU A O 1
ATOM 764 N N . CYS A 1 97 ? 0.485 -10.960 0.625 1.00 96.88 97 CYS A N 1
ATOM 765 C CA . CYS A 1 97 ? 0.298 -10.453 -0.732 1.00 96.88 97 CYS A CA 1
ATOM 766 C C . CYS A 1 97 ? 1.534 -10.742 -1.578 1.00 96.88 97 CYS A C 1
ATOM 768 O O . CYS A 1 97 ? 2.661 -10.572 -1.108 1.00 96.88 97 CYS A O 1
ATOM 770 N N . THR A 1 98 ? 1.329 -11.175 -2.821 1.00 97.44 98 THR A N 1
ATOM 771 C CA . THR A 1 98 ? 2.407 -11.452 -3.773 1.00 97.44 98 THR A CA 1
ATOM 772 C C . THR A 1 98 ? 2.108 -10.791 -5.107 1.00 97.44 98 THR A C 1
ATOM 774 O O . THR A 1 98 ? 1.064 -11.054 -5.694 1.00 97.44 98 THR A O 1
ATOM 777 N N . VAL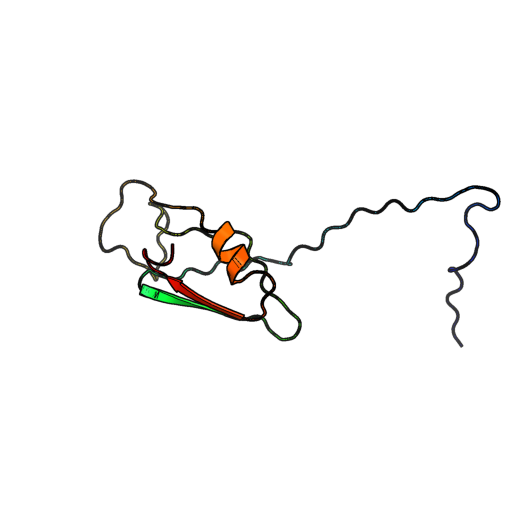 A 1 99 ? 3.025 -9.945 -5.573 1.00 97.19 99 VAL A N 1
ATOM 778 C CA . VAL A 1 99 ? 2.862 -9.126 -6.782 1.00 97.19 99 VAL A CA 1
ATOM 779 C C . VAL A 1 99 ? 4.169 -9.115 -7.571 1.00 97.19 99 VAL A C 1
ATOM 781 O O . VAL A 1 99 ? 5.248 -8.977 -6.994 1.00 97.19 99 VAL A O 1
ATOM 784 N N . THR A 1 100 ? 4.095 -9.258 -8.892 1.00 97.31 100 THR A N 1
ATOM 785 C CA . THR A 1 100 ? 5.261 -9.105 -9.771 1.00 97.31 100 THR A CA 1
ATOM 786 C C . THR A 1 100 ? 5.531 -7.625 -10.022 1.00 97.31 100 THR A C 1
ATOM 788 O O . THR A 1 100 ? 4.616 -6.871 -10.328 1.00 97.31 100 THR A O 1
ATOM 7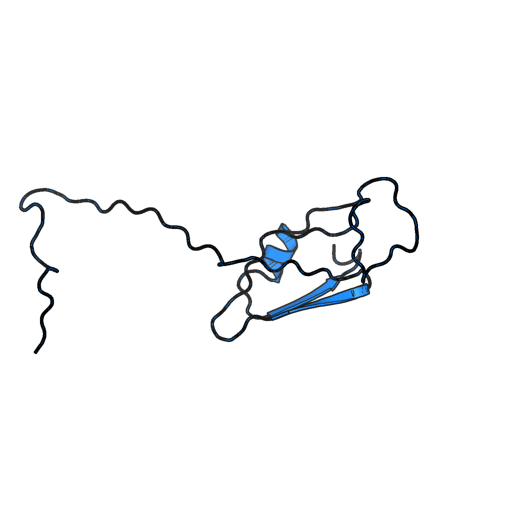91 N N . VAL A 1 101 ? 6.790 -7.203 -9.896 1.00 96.62 101 VAL A N 1
ATOM 792 C CA . VAL A 1 101 ? 7.181 -5.798 -10.066 1.00 96.62 101 VAL A CA 1
ATOM 793 C C . VAL A 1 101 ? 7.671 -5.578 -11.494 1.00 96.62 101 VAL A C 1
ATOM 795 O O . VAL A 1 101 ? 8.813 -5.917 -11.803 1.00 96.62 101 VAL A O 1
ATOM 798 N N . ASN A 1 102 ? 6.812 -5.056 -12.371 1.00 95.88 102 ASN A N 1
ATOM 799 C CA . ASN A 1 102 ? 7.135 -4.731 -13.764 1.00 95.88 102 ASN A CA 1
ATOM 800 C C . ASN A 1 102 ? 6.138 -3.719 -14.367 1.00 95.88 102 ASN A C 1
ATOM 802 O O . ASN A 1 102 ? 5.097 -3.445 -13.772 1.00 95.88 102 ASN A O 1
ATOM 806 N N . ASP A 1 103 ? 6.451 -3.239 -15.573 1.00 94.94 103 ASP A N 1
ATOM 807 C CA . ASP A 1 103 ? 5.644 -2.273 -16.342 1.00 94.94 103 ASP A CA 1
ATOM 808 C C . ASP A 1 103 ? 4.298 -2.828 -16.848 1.00 94.94 103 ASP A C 1
ATOM 810 O O . ASP A 1 103 ? 3.424 -2.079 -17.271 1.00 94.94 103 ASP A O 1
ATOM 814 N N . GLU A 1 104 ? 4.125 -4.154 -16.882 1.00 94.88 104 GLU A N 1
ATOM 815 C CA . GLU A 1 104 ? 2.835 -4.755 -17.249 1.00 94.88 104 GLU A CA 1
ATOM 816 C C . GLU A 1 104 ? 1.842 -4.693 -16.089 1.00 94.88 104 GLU A C 1
ATOM 818 O O . GLU A 1 104 ? 0.629 -4.640 -16.305 1.00 94.88 104 GLU A O 1
ATOM 823 N N . HIS A 1 105 ? 2.357 -4.744 -14.861 1.00 95.44 105 HIS A N 1
ATOM 824 C CA . HIS A 1 105 ? 1.556 -4.720 -13.654 1.00 95.44 105 HIS A CA 1
ATOM 825 C C . HIS A 1 105 ? 1.308 -3.292 -13.153 1.00 95.44 105 HIS A C 1
ATOM 827 O O . HIS A 1 105 ? 0.197 -3.035 -12.701 1.00 95.44 105 HIS A O 1
ATOM 833 N N . PHE A 1 106 ? 2.286 -2.382 -13.234 1.00 93.62 106 PHE A N 1
ATOM 834 C CA . PHE A 1 106 ? 2.204 -0.998 -12.737 1.00 93.62 106 PHE A CA 1
ATOM 835 C C . PHE A 1 106 ? 2.307 0.038 -13.858 1.00 93.62 106 PHE A C 1
ATOM 837 O O . PHE A 1 106 ? 1.544 1.031 -13.805 1.00 93.62 106 PHE A O 1
#